Protein AF-A0A172Z3U7-F1 (afdb_monomer_lite)

InterPro domains:
  IPR041238 Rap1a immunity protein [PF18602] (5-64)

pLDDT: mean 94.96, std 8.32, range [52.28, 98.62]

Sequence (69 aa):
MDGVYMGYISGVSDFSNGILYCAPPGVTNGQNVAVVTKFLKANPEKWTEQAASLIVQALTKAYPACKTK

Organism: NCBI:txid219572

Radius of gyration: 11.65 Å; chains: 1; bounding box: 33×26×23 Å

Foldseek 3Di:
DDPVLLVVLVVLCVVPDLPFFPADPPDDSVNLSVQLVVQCVVCVVCPVDDSSVSSSVSVSVVGHGRDDD

Secondary structure (DSSP, 8-state):
--HHHHHHHHHHHHHHBTTTB-PPTT--HHHHHHHHHHHHHH-GGGTTS-HHHHHHHHHHHHSPPPPP-

Structure (mmCIF, N/CA/C/O backbone):
data_AF-A0A172Z3U7-F1
#
_entry.id   AF-A0A172Z3U7-F1
#
loop_
_atom_site.group_PDB
_atom_site.id
_atom_site.type_symbol
_atom_site.label_atom_id
_atom_site.label_alt_id
_atom_site.label_comp_id
_atom_site.label_asym_id
_atom_site.label_entity_id
_atom_site.label_seq_id
_atom_site.pdbx_PDB_ins_code
_atom_site.Cartn_x
_atom_site.Cartn_y
_atom_site.Cartn_z
_atom_site.occupancy
_atom_site.B_iso_or_equiv
_atom_site.auth_seq_id
_atom_site.auth_comp_id
_atom_site.auth_asym_id
_atom_site.auth_atom_id
_atom_site.pdbx_PDB_model_num
ATOM 1 N N . MET A 1 1 ? -5.033 -11.131 -11.417 1.00 59.47 1 MET A N 1
ATOM 2 C CA . MET A 1 1 ? -5.105 -9.867 -10.652 1.00 59.47 1 MET A CA 1
ATOM 3 C C . MET A 1 1 ? -5.786 -8.855 -11.541 1.00 59.47 1 MET A C 1
ATOM 5 O O . MET A 1 1 ? -5.452 -8.813 -12.717 1.00 59.47 1 MET A O 1
ATOM 9 N N . ASP A 1 2 ? -6.760 -8.123 -11.012 1.00 82.38 2 ASP A N 1
ATOM 10 C CA . ASP A 1 2 ? -7.545 -7.172 -11.797 1.00 82.38 2 ASP A CA 1
ATOM 11 C C . ASP A 1 2 ? -6.708 -5.926 -12.121 1.00 82.38 2 ASP A C 1
ATOM 13 O O . ASP A 1 2 ? -6.145 -5.304 -11.214 1.00 82.38 2 ASP A O 1
ATOM 17 N N . GLY A 1 3 ? -6.593 -5.568 -13.402 1.00 89.38 3 GLY A N 1
ATOM 18 C CA . GLY A 1 3 ? -5.733 -4.461 -13.845 1.00 89.38 3 GLY A CA 1
ATOM 19 C C . GLY A 1 3 ? -6.169 -3.107 -13.278 1.00 89.38 3 GLY A C 1
ATOM 20 O O . GLY A 1 3 ? -5.329 -2.280 -12.932 1.00 89.38 3 GLY A O 1
ATOM 21 N N . VAL A 1 4 ? -7.480 -2.920 -13.093 1.00 95.56 4 VAL A N 1
ATOM 22 C CA . VAL A 1 4 ? -8.068 -1.712 -12.490 1.00 95.56 4 VAL A CA 1
ATOM 23 C C . VAL A 1 4 ? -7.644 -1.560 -11.029 1.00 95.56 4 VAL A C 1
ATOM 25 O O . VAL A 1 4 ? -7.260 -0.473 -10.601 1.00 95.56 4 VAL A O 1
ATOM 28 N N . TYR A 1 5 ? -7.659 -2.658 -10.270 1.00 94.88 5 TYR A N 1
ATOM 29 C CA . TYR A 1 5 ? -7.285 -2.655 -8.857 1.00 94.88 5 TYR A CA 1
ATOM 30 C C . TYR A 1 5 ? -5.810 -2.294 -8.666 1.00 94.88 5 TYR A C 1
ATOM 32 O O . TYR A 1 5 ? -5.473 -1.427 -7.860 1.00 94.88 5 TYR A O 1
ATOM 40 N N . MET A 1 6 ? -4.934 -2.924 -9.454 1.00 96.81 6 MET A N 1
ATOM 41 C CA . MET A 1 6 ? -3.505 -2.623 -9.435 1.00 96.81 6 MET A CA 1
ATOM 42 C C . MET A 1 6 ? -3.232 -1.181 -9.866 1.00 96.81 6 MET A C 1
ATOM 44 O O . MET A 1 6 ? -2.500 -0.482 -9.175 1.00 96.81 6 MET A O 1
ATOM 48 N N . GLY A 1 7 ? -3.857 -0.719 -10.953 1.00 97.56 7 GLY A N 1
ATOM 49 C CA . GLY A 1 7 ? -3.679 0.643 -11.455 1.00 97.56 7 GLY A CA 1
ATOM 50 C C . GLY A 1 7 ? -4.083 1.712 -10.439 1.00 97.56 7 GLY A C 1
ATOM 51 O O . GLY A 1 7 ? -3.341 2.670 -10.233 1.00 97.56 7 GLY A O 1
ATOM 52 N N . TYR A 1 8 ? -5.211 1.525 -9.746 1.00 97.88 8 TYR A N 1
ATOM 53 C CA . TYR A 1 8 ? -5.655 2.461 -8.712 1.00 97.88 8 TYR A CA 1
ATOM 54 C C . TYR A 1 8 ? -4.685 2.507 -7.520 1.00 97.88 8 TYR A C 1
ATOM 56 O O . TYR A 1 8 ? -4.312 3.589 -7.069 1.00 97.88 8 TYR A O 1
ATOM 64 N N . ILE A 1 9 ? -4.219 1.345 -7.043 1.00 98.31 9 ILE A N 1
ATOM 65 C CA . ILE A 1 9 ? -3.227 1.268 -5.957 1.00 98.31 9 ILE A CA 1
ATOM 66 C C . ILE A 1 9 ? -1.908 1.916 -6.365 1.00 98.31 9 ILE A C 1
ATOM 68 O O . ILE A 1 9 ? -1.349 2.680 -5.583 1.00 98.31 9 ILE A O 1
ATOM 72 N N . SER A 1 10 ? -1.423 1.635 -7.575 1.00 97.81 10 SER A N 1
ATOM 73 C CA . SER A 1 10 ? -0.198 2.234 -8.102 1.00 97.81 10 SER A CA 1
ATOM 74 C C . SER A 1 10 ? -0.301 3.753 -8.179 1.00 97.81 10 SER A C 1
ATOM 76 O O . SER A 1 10 ? 0.575 4.424 -7.653 1.00 97.81 10 SER A O 1
ATOM 78 N N . GLY A 1 11 ? -1.399 4.305 -8.706 1.00 97.88 11 GLY A N 1
ATOM 79 C CA . GLY A 1 11 ? -1.575 5.759 -8.778 1.00 97.88 11 GLY A CA 1
ATOM 80 C C . GLY A 1 11 ? -1.561 6.442 -7.406 1.00 97.88 11 GLY A C 1
ATOM 81 O O . GLY A 1 11 ? -0.907 7.468 -7.226 1.00 97.88 11 GLY A O 1
ATOM 82 N N . VAL A 1 12 ? -2.228 5.854 -6.407 1.00 98.31 12 VAL A N 1
ATOM 83 C CA . VAL A 1 12 ? -2.189 6.377 -5.029 1.00 98.31 12 VAL A CA 1
ATOM 84 C C . VAL A 1 12 ? -0.793 6.220 -4.422 1.00 98.31 12 VAL A C 1
ATOM 86 O O . VAL A 1 12 ? -0.319 7.122 -3.728 1.00 98.31 12 VAL A O 1
ATOM 89 N N . SER A 1 13 ? -0.121 5.098 -4.684 1.00 97.69 13 SER A N 1
ATOM 90 C CA . SER A 1 13 ? 1.225 4.832 -4.179 1.00 97.69 13 SER A CA 1
ATOM 91 C C . SER A 1 13 ? 2.249 5.816 -4.741 1.00 97.69 13 SER A C 1
ATOM 93 O O . SER A 1 13 ? 3.025 6.377 -3.973 1.00 97.69 13 SER A O 1
ATOM 95 N N . ASP A 1 14 ? 2.197 6.090 -6.044 1.00 97.19 14 ASP A N 1
ATOM 96 C CA . ASP A 1 14 ? 3.088 7.031 -6.726 1.00 97.19 14 ASP A CA 1
ATOM 97 C C . ASP A 1 14 ? 2.893 8.462 -6.212 1.00 97.19 14 ASP A C 1
ATOM 99 O O . ASP A 1 14 ? 3.866 9.181 -6.000 1.00 97.19 14 ASP A O 1
ATOM 103 N N . PHE A 1 15 ? 1.645 8.865 -5.950 1.00 96.81 15 PHE A N 1
ATOM 104 C CA . PHE A 1 15 ? 1.341 10.177 -5.376 1.00 96.81 15 PHE A CA 1
ATOM 105 C C . PHE A 1 15 ? 1.833 10.329 -3.927 1.00 96.81 15 PHE A C 1
ATOM 107 O O . PHE A 1 15 ? 2.262 11.408 -3.528 1.00 96.81 15 PHE A O 1
ATOM 114 N N . SER A 1 16 ? 1.731 9.272 -3.117 1.00 96.62 16 SER A N 1
ATOM 115 C CA . SER A 1 16 ? 1.961 9.354 -1.666 1.00 96.62 16 SER A CA 1
ATOM 116 C C . SER A 1 16 ? 3.378 8.970 -1.223 1.00 96.62 16 SER A C 1
ATOM 118 O O . SER A 1 16 ? 3.823 9.412 -0.156 1.00 96.62 16 SER A O 1
ATOM 120 N N . ASN A 1 17 ? 4.102 8.182 -2.023 1.00 96.31 17 ASN A N 1
ATOM 121 C CA . ASN A 1 17 ? 5.475 7.773 -1.742 1.00 96.31 17 ASN A CA 1
ATOM 122 C C . ASN A 1 17 ? 6.438 8.971 -1.795 1.00 96.31 17 ASN A C 1
ATOM 124 O O . ASN A 1 17 ? 6.420 9.766 -2.728 1.00 96.31 17 ASN A O 1
ATOM 128 N N . GLY A 1 18 ? 7.303 9.096 -0.792 1.00 94.31 18 GLY A N 1
ATOM 129 C CA . GLY A 1 18 ? 8.197 10.242 -0.618 1.00 94.31 18 GLY A CA 1
ATOM 130 C C . GLY A 1 18 ? 7.567 11.425 0.125 1.00 94.31 18 GLY A C 1
ATOM 131 O O . GLY A 1 18 ? 8.292 12.344 0.499 1.00 94.31 18 GLY A O 1
ATOM 132 N N . ILE A 1 19 ? 6.251 11.395 0.375 1.00 93.88 19 ILE A N 1
ATOM 133 C CA . ILE A 1 19 ? 5.518 12.445 1.099 1.00 93.88 19 ILE A CA 1
ATOM 134 C C . ILE A 1 19 ? 4.974 11.904 2.425 1.00 93.88 19 ILE A C 1
ATOM 136 O O . ILE A 1 19 ? 5.291 12.434 3.487 1.00 93.88 19 ILE A O 1
ATOM 140 N N . LEU A 1 20 ? 4.158 10.846 2.371 1.00 95.25 20 LEU A N 1
ATOM 141 C CA . LEU A 1 20 ? 3.467 10.287 3.542 1.00 95.25 20 LEU A CA 1
ATOM 142 C C . LEU A 1 20 ? 4.197 9.077 4.136 1.00 95.25 20 LEU A C 1
ATOM 144 O O . LEU A 1 20 ? 4.149 8.843 5.342 1.00 95.25 20 LEU A O 1
ATOM 148 N N . TYR A 1 21 ? 4.886 8.320 3.290 1.00 95.94 21 TYR A N 1
ATOM 149 C CA . TYR A 1 21 ? 5.768 7.216 3.653 1.00 95.94 21 TYR A CA 1
ATOM 150 C C . TYR A 1 21 ? 6.887 7.128 2.618 1.00 95.94 21 TYR A C 1
ATOM 152 O O . TYR A 1 21 ? 6.753 7.642 1.509 1.00 95.94 21 TYR A O 1
ATOM 160 N N . CYS A 1 22 ? 7.982 6.457 2.957 1.00 96.12 22 CYS A N 1
ATOM 161 C CA . CYS A 1 22 ? 9.118 6.280 2.063 1.00 96.12 22 CYS A CA 1
ATOM 162 C C . CYS A 1 22 ? 9.373 4.787 1.853 1.00 96.12 22 CYS A C 1
ATOM 164 O O . CYS A 1 22 ? 10.024 4.131 2.665 1.00 96.12 22 CYS A O 1
ATOM 166 N N . ALA A 1 23 ? 8.832 4.233 0.766 1.00 95.88 23 ALA A N 1
ATOM 167 C CA . ALA A 1 23 ? 9.025 2.827 0.434 1.00 95.88 23 ALA A CA 1
ATOM 168 C C . ALA A 1 23 ? 10.520 2.530 0.181 1.00 95.88 23 ALA A C 1
ATOM 170 O O . ALA A 1 23 ? 11.199 3.325 -0.477 1.00 95.88 23 ALA A O 1
ATOM 171 N N . PRO A 1 24 ? 11.056 1.398 0.679 1.00 95.00 24 PRO A N 1
ATOM 172 C CA . PRO A 1 24 ? 12.416 0.976 0.363 1.00 95.00 24 PRO A CA 1
ATOM 173 C C . PRO A 1 24 ? 12.646 0.836 -1.152 1.00 95.00 24 PRO A C 1
ATOM 175 O O . PRO A 1 24 ? 11.705 0.538 -1.897 1.00 95.00 24 PRO A O 1
ATOM 178 N N . PRO A 1 25 ? 13.892 0.997 -1.632 1.00 94.38 25 PRO A N 1
ATOM 179 C CA . PRO A 1 25 ? 14.201 0.787 -3.040 1.00 94.38 25 PRO A CA 1
ATOM 180 C C . PRO A 1 25 ? 13.866 -0.650 -3.464 1.00 94.38 25 PRO A C 1
ATOM 182 O O . PRO A 1 25 ? 14.099 -1.601 -2.720 1.00 94.38 25 PRO A O 1
ATOM 185 N N . GLY A 1 26 ? 13.327 -0.804 -4.676 1.00 94.62 26 GLY A N 1
ATOM 186 C CA . GLY A 1 26 ? 12.970 -2.108 -5.243 1.00 94.62 26 GLY A CA 1
ATOM 187 C C . GLY A 1 26 ? 11.573 -2.621 -4.880 1.00 94.62 26 GLY A C 1
ATOM 188 O O . GLY A 1 26 ? 11.215 -3.718 -5.309 1.00 94.62 26 GLY A O 1
ATOM 189 N N . VAL A 1 27 ? 10.765 -1.851 -4.139 1.00 96.94 27 VAL A N 1
ATOM 190 C CA . VAL A 1 27 ? 9.342 -2.171 -3.954 1.00 96.94 27 VAL A CA 1
ATOM 191 C C . VAL A 1 27 ? 8.616 -2.135 -5.300 1.00 96.94 27 VAL A C 1
ATOM 193 O O . VAL A 1 27 ? 8.699 -1.170 -6.055 1.00 96.94 27 VAL A O 1
ATOM 196 N N . THR A 1 28 ? 7.888 -3.208 -5.593 1.00 97.06 28 THR A N 1
ATOM 197 C CA . THR A 1 28 ? 7.107 -3.373 -6.822 1.00 97.06 28 THR A CA 1
ATOM 198 C C . THR A 1 28 ? 5.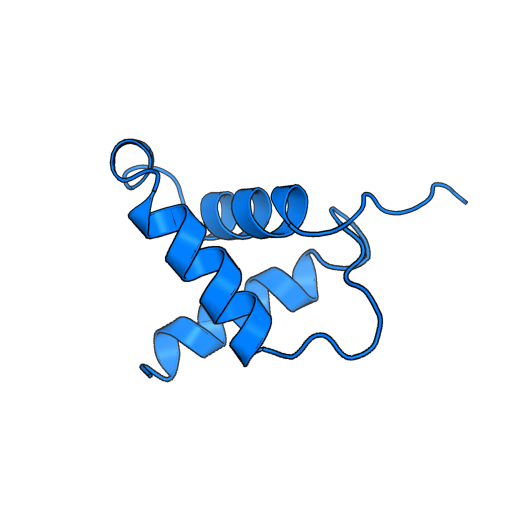634 -3.044 -6.599 1.00 97.06 28 THR A C 1
ATOM 200 O O . THR A 1 28 ? 5.093 -3.219 -5.505 1.00 97.06 28 THR A O 1
ATOM 203 N N . ASN A 1 29 ? 4.929 -2.698 -7.678 1.00 95.94 29 ASN A N 1
ATOM 204 C CA . ASN A 1 29 ? 3.473 -2.536 -7.647 1.00 95.94 29 ASN A CA 1
ATOM 205 C C . ASN A 1 29 ? 2.748 -3.793 -7.135 1.00 95.94 29 ASN A C 1
ATOM 207 O O . ASN A 1 29 ? 1.765 -3.686 -6.407 1.00 95.94 29 ASN A O 1
ATOM 211 N N . GLY A 1 30 ? 3.256 -4.992 -7.445 1.00 96.88 30 GLY A N 1
ATOM 212 C CA . GLY A 1 30 ? 2.701 -6.243 -6.920 1.00 96.88 30 GLY A CA 1
ATOM 213 C C . GLY A 1 30 ? 2.816 -6.360 -5.395 1.00 96.88 30 GLY A C 1
ATOM 214 O O . GLY A 1 30 ? 1.893 -6.843 -4.741 1.00 96.88 30 GLY A O 1
ATOM 215 N N . GLN A 1 31 ? 3.910 -5.869 -4.808 1.00 98.19 31 GLN A N 1
ATOM 216 C CA . GLN A 1 31 ? 4.081 -5.832 -3.352 1.00 98.19 31 GLN A CA 1
ATOM 217 C C . GLN A 1 31 ? 3.170 -4.787 -2.703 1.00 98.19 31 GLN A C 1
ATOM 219 O O . GLN A 1 31 ? 2.537 -5.103 -1.695 1.00 98.19 31 GLN A O 1
ATOM 224 N N . ASN A 1 32 ? 3.020 -3.603 -3.308 1.00 97.94 32 ASN A N 1
ATOM 225 C CA . ASN A 1 32 ? 2.046 -2.602 -2.856 1.00 97.94 32 ASN A CA 1
ATOM 226 C C . ASN A 1 32 ? 0.627 -3.192 -2.833 1.00 97.94 32 ASN A C 1
ATOM 228 O O . ASN A 1 32 ? -0.076 -3.106 -1.826 1.00 97.94 32 ASN A O 1
ATOM 232 N N . VAL A 1 33 ? 0.232 -3.880 -3.909 1.00 98.19 33 VAL A N 1
ATOM 233 C CA . VAL A 1 33 ? -1.056 -4.582 -4.003 1.00 98.19 33 VAL A CA 1
ATOM 234 C C . VAL A 1 33 ? -1.206 -5.631 -2.904 1.00 98.19 33 VAL A C 1
ATOM 236 O O . VAL A 1 33 ? -2.257 -5.697 -2.264 1.00 98.19 33 VAL A O 1
ATOM 239 N N . ALA A 1 34 ? -0.176 -6.437 -2.643 1.00 98.19 34 ALA A N 1
ATOM 240 C CA . ALA A 1 34 ? -0.218 -7.454 -1.595 1.00 98.19 34 ALA A CA 1
ATOM 241 C C . ALA A 1 34 ? -0.396 -6.842 -0.193 1.00 98.19 34 ALA A C 1
ATOM 243 O O . ALA A 1 34 ? -1.212 -7.334 0.592 1.00 98.19 34 ALA A O 1
ATOM 244 N N . VAL A 1 35 ? 0.315 -5.749 0.108 1.00 98.31 35 VAL A N 1
ATOM 245 C CA . VAL A 1 35 ? 0.203 -5.007 1.374 1.00 98.31 35 VAL A CA 1
ATOM 246 C C . VAL A 1 35 ? -1.205 -4.441 1.555 1.00 98.31 35 VAL A C 1
ATOM 248 O O . VAL A 1 35 ? -1.842 -4.697 2.580 1.00 98.31 35 VAL A O 1
ATOM 251 N N . VAL A 1 36 ? -1.721 -3.731 0.549 1.00 98.38 36 VAL A N 1
ATOM 252 C CA . VAL A 1 36 ? -3.066 -3.137 0.588 1.00 98.38 36 VAL A CA 1
ATOM 253 C C . VAL A 1 36 ? -4.133 -4.221 0.712 1.00 98.38 36 VAL A C 1
ATOM 255 O O . VAL A 1 36 ? -5.022 -4.117 1.553 1.00 98.38 36 VAL A O 1
ATOM 258 N N . THR A 1 37 ? -4.023 -5.306 -0.059 1.00 98.06 37 THR A N 1
ATOM 259 C CA . THR A 1 37 ? -4.966 -6.434 0.007 1.00 98.06 37 THR A CA 1
ATOM 260 C C . THR A 1 37 ? -5.002 -7.038 1.408 1.00 98.06 37 THR A C 1
ATOM 262 O O . THR A 1 37 ? -6.080 -7.313 1.938 1.00 98.06 37 THR A O 1
ATOM 265 N N . LYS A 1 38 ? -3.832 -7.237 2.031 1.00 98.50 38 LYS A N 1
ATOM 266 C CA . LYS A 1 38 ? -3.735 -7.744 3.405 1.00 98.50 38 LYS A CA 1
ATOM 267 C C . LYS A 1 38 ? -4.420 -6.799 4.393 1.00 98.50 38 LYS A C 1
ATOM 269 O O . LYS A 1 38 ? -5.145 -7.270 5.263 1.00 98.50 38 LYS A O 1
ATOM 274 N N . PHE A 1 39 ? -4.215 -5.490 4.250 1.00 98.50 39 PHE A N 1
ATOM 275 C CA . PHE A 1 39 ? -4.845 -4.488 5.107 1.00 98.50 39 PHE A CA 1
ATOM 276 C C . PHE A 1 39 ? -6.370 -4.486 4.958 1.00 98.50 39 PHE A C 1
ATOM 278 O O . PHE A 1 39 ? -7.069 -4.605 5.959 1.00 98.50 39 PHE A O 1
ATOM 285 N N . LEU A 1 40 ? -6.894 -4.442 3.731 1.00 98.25 40 LEU A N 1
ATOM 286 C CA . LEU A 1 40 ? -8.341 -4.436 3.489 1.00 98.25 40 LEU A CA 1
ATOM 287 C C . LEU A 1 40 ? -9.022 -5.692 4.043 1.00 98.25 40 LEU A C 1
ATOM 289 O O . LEU A 1 40 ? -10.062 -5.583 4.685 1.00 98.25 40 LEU A O 1
ATOM 293 N N . LYS A 1 41 ? -8.421 -6.875 3.857 1.00 98.19 41 LYS A N 1
ATOM 294 C CA . LYS A 1 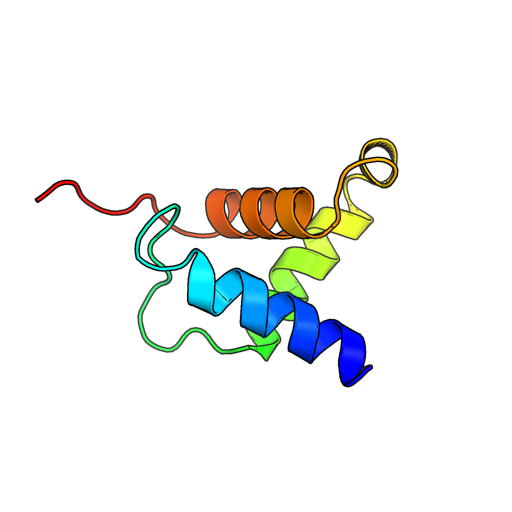41 ? -8.951 -8.140 4.399 1.00 98.19 41 LYS A CA 1
ATOM 295 C C . LYS A 1 41 ? -8.963 -8.185 5.926 1.00 98.19 41 LYS A C 1
ATOM 297 O O . LYS A 1 41 ? -9.819 -8.847 6.499 1.00 98.19 41 LYS A O 1
ATOM 302 N N . ALA A 1 42 ? -8.004 -7.524 6.568 1.00 98.44 42 ALA A N 1
ATOM 303 C CA . ALA A 1 42 ? -7.888 -7.500 8.021 1.00 98.44 42 ALA A CA 1
ATOM 304 C C . ALA A 1 42 ? -8.766 -6.430 8.693 1.00 98.44 42 ALA A C 1
ATOM 306 O O . ALA A 1 42 ? -8.888 -6.470 9.910 1.00 98.44 42 ALA A O 1
ATOM 307 N N . ASN A 1 43 ? -9.332 -5.483 7.931 1.00 98.19 43 ASN A N 1
ATOM 308 C CA . ASN A 1 43 ? -10.096 -4.345 8.464 1.00 98.19 43 ASN A CA 1
ATOM 309 C C . ASN A 1 43 ? -11.401 -4.117 7.658 1.00 98.19 43 ASN A C 1
ATOM 311 O O . ASN A 1 43 ? -11.561 -3.055 7.042 1.00 98.19 43 ASN A O 1
ATOM 315 N N . PRO A 1 44 ? -12.317 -5.106 7.566 1.00 98.12 44 PRO A N 1
ATOM 316 C CA . PRO A 1 44 ? -13.578 -4.962 6.828 1.00 98.12 44 PRO A CA 1
ATOM 317 C C . PRO A 1 44 ? -14.479 -3.838 7.360 1.00 98.12 44 PRO A C 1
ATOM 319 O O . PRO A 1 44 ? -15.222 -3.227 6.597 1.00 98.12 44 PRO A O 1
ATOM 322 N N . GLU A 1 45 ? -14.379 -3.512 8.648 1.00 98.31 45 GLU A N 1
ATOM 323 C CA . GLU A 1 45 ? -15.115 -2.423 9.295 1.00 98.31 45 GLU A CA 1
ATOM 324 C C . GLU A 1 45 ? -14.795 -1.039 8.714 1.00 98.31 45 GLU A C 1
ATOM 326 O O . GLU A 1 45 ? -15.589 -0.114 8.858 1.00 98.31 45 GLU A O 1
ATOM 331 N N . LYS A 1 46 ? -13.659 -0.900 8.020 1.00 97.94 46 LYS A N 1
ATOM 332 C CA . LYS A 1 46 ? -13.219 0.359 7.412 1.00 97.94 46 LYS A CA 1
ATOM 333 C C . LYS A 1 46 ? -13.635 0.529 5.954 1.00 97.94 46 LYS A C 1
ATOM 335 O O . LYS A 1 46 ? -13.317 1.544 5.347 1.00 97.94 46 LYS A O 1
ATOM 340 N N . TRP A 1 47 ? -14.323 -0.438 5.347 1.00 97.31 47 TRP A N 1
ATOM 341 C CA . TRP A 1 47 ? -14.616 -0.405 3.905 1.00 97.31 47 TRP A CA 1
ATOM 342 C C . TRP A 1 47 ? -15.579 0.709 3.477 1.00 97.31 47 TRP A C 1
ATOM 344 O O . TRP A 1 47 ? -15.697 0.985 2.287 1.00 97.31 47 TRP A O 1
ATOM 354 N N . THR A 1 48 ? -16.244 1.369 4.426 1.00 98.00 48 THR A N 1
ATOM 355 C CA . THR A 1 48 ? -17.033 2.579 4.167 1.00 98.00 48 THR A CA 1
ATOM 356 C C . THR A 1 48 ? -16.168 3.827 3.966 1.00 98.00 48 THR A C 1
ATOM 358 O O . THR A 1 48 ? -16.675 4.857 3.527 1.00 98.00 48 THR A O 1
ATOM 361 N N . GLU A 1 49 ? -14.878 3.772 4.310 1.00 98.06 49 GLU A N 1
ATOM 362 C CA . GLU A 1 49 ? -13.928 4.862 4.091 1.00 98.06 49 GLU A CA 1
ATOM 363 C C . GLU A 1 49 ? -13.511 4.965 2.615 1.00 98.06 49 GLU A C 1
ATOM 365 O O . GLU A 1 49 ? -13.610 4.023 1.827 1.00 98.06 49 GLU A O 1
ATOM 370 N N . GLN A 1 50 ? -12.977 6.126 2.231 1.00 98.12 50 GLN A N 1
ATOM 371 C CA . GLN A 1 50 ? -12.465 6.336 0.882 1.00 98.12 50 GLN A CA 1
ATOM 372 C C . GLN A 1 50 ? -11.287 5.391 0.582 1.00 98.12 50 GLN A C 1
ATOM 374 O O . GLN A 1 50 ? -10.308 5.348 1.328 1.00 98.12 50 GLN A O 1
ATOM 379 N N . ALA A 1 51 ? -11.332 4.702 -0.563 1.00 97.69 51 ALA A N 1
ATOM 380 C CA . ALA A 1 51 ? -10.319 3.718 -0.954 1.00 97.69 51 ALA A CA 1
ATOM 381 C C . ALA A 1 51 ? -8.881 4.272 -0.940 1.00 97.69 51 ALA A C 1
ATOM 383 O O . ALA A 1 51 ? -7.972 3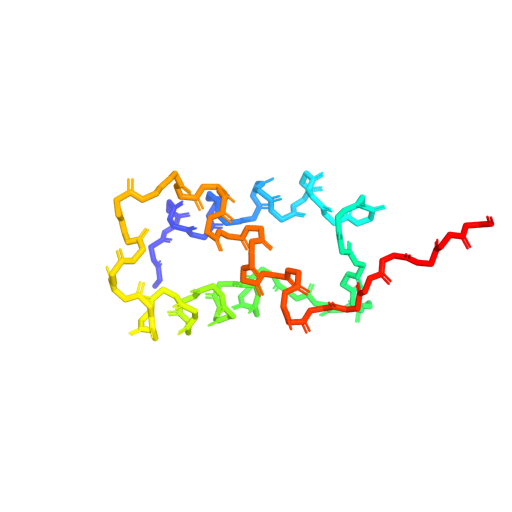.603 -0.453 1.00 97.69 51 ALA A O 1
ATOM 384 N N . ALA A 1 52 ? -8.674 5.508 -1.410 1.00 98.19 52 ALA A N 1
ATOM 385 C CA . ALA A 1 52 ? -7.367 6.168 -1.370 1.00 98.19 52 ALA A CA 1
ATOM 386 C C . ALA A 1 52 ? -6.829 6.328 0.065 1.00 98.19 52 ALA A C 1
ATOM 388 O O . ALA A 1 52 ? -5.655 6.057 0.307 1.00 98.19 52 ALA A O 1
ATOM 389 N N . SER A 1 53 ? -7.690 6.686 1.027 1.00 98.25 53 SER A N 1
ATOM 390 C CA . SER A 1 53 ? -7.319 6.776 2.447 1.00 98.25 53 SER A CA 1
ATOM 391 C C . SER A 1 53 ? -6.878 5.418 2.991 1.00 98.25 53 SER A C 1
ATOM 393 O O . SER A 1 53 ? -5.835 5.318 3.635 1.00 98.25 53 SER A O 1
ATOM 395 N N . LEU A 1 54 ? -7.616 4.349 2.678 1.00 98.62 54 LEU A N 1
ATOM 396 C CA . LEU A 1 54 ? -7.272 2.993 3.117 1.00 98.62 54 LEU A CA 1
ATOM 397 C C . LEU A 1 54 ? -5.945 2.509 2.524 1.00 98.62 54 LEU A C 1
ATOM 399 O O . LEU A 1 54 ? -5.156 1.875 3.224 1.00 98.62 54 LEU A O 1
ATOM 403 N N . ILE A 1 55 ? -5.676 2.830 1.255 1.00 98.62 55 ILE A N 1
ATOM 404 C CA . ILE A 1 55 ? -4.399 2.522 0.599 1.00 98.62 55 ILE A CA 1
ATOM 405 C C . ILE A 1 55 ? -3.256 3.249 1.305 1.00 98.62 55 ILE A C 1
ATOM 407 O O . ILE A 1 55 ? -2.281 2.609 1.690 1.00 98.62 55 ILE A O 1
ATOM 411 N N . VAL A 1 56 ? -3.386 4.558 1.538 1.00 98.31 56 VAL A N 1
ATOM 412 C CA . VAL A 1 56 ? -2.367 5.341 2.250 1.00 98.31 56 VAL A CA 1
ATOM 413 C C . VAL A 1 56 ? -2.144 4.793 3.660 1.00 98.31 56 VAL A C 1
ATOM 415 O O . VAL A 1 56 ? -1.005 4.539 4.030 1.00 98.31 56 VAL A O 1
ATOM 418 N N . GLN A 1 57 ? -3.205 4.524 4.428 1.00 98.25 57 GLN A N 1
ATOM 419 C CA . GLN A 1 57 ? -3.095 3.921 5.762 1.00 98.25 57 GLN A CA 1
ATOM 420 C C . GLN A 1 57 ? -2.342 2.582 5.726 1.00 98.25 57 GLN A C 1
ATOM 422 O O . GLN A 1 57 ? -1.482 2.329 6.573 1.00 98.25 57 GLN A O 1
ATOM 427 N N . ALA A 1 58 ? -2.643 1.727 4.744 1.00 98.50 58 ALA A N 1
ATOM 428 C CA . ALA A 1 58 ? -1.982 0.438 4.579 1.00 98.50 58 ALA A CA 1
ATOM 429 C C . ALA A 1 58 ? -0.482 0.592 4.294 1.00 98.50 58 ALA A C 1
ATOM 431 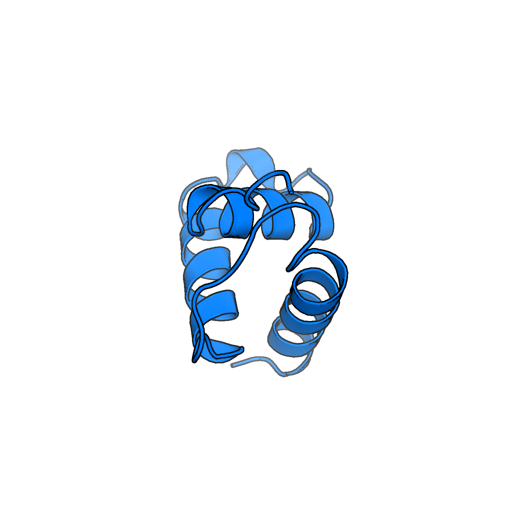O O . ALA A 1 58 ? 0.336 -0.067 4.939 1.00 98.50 58 ALA A O 1
ATOM 432 N N . LEU A 1 59 ? -0.121 1.466 3.351 1.00 98.38 59 LEU A N 1
ATOM 433 C CA . LEU A 1 59 ? 1.264 1.667 2.925 1.00 98.38 59 LEU A CA 1
ATOM 434 C C . LEU A 1 59 ? 2.082 2.416 3.987 1.00 98.38 59 LEU A C 1
ATOM 436 O O . LEU A 1 59 ? 3.200 2.004 4.277 1.00 98.38 59 LEU A O 1
ATOM 440 N N . THR A 1 60 ? 1.506 3.409 4.669 1.00 97.81 60 THR A N 1
ATOM 441 C CA . THR A 1 60 ? 2.142 4.091 5.811 1.00 97.81 60 THR A CA 1
ATOM 442 C C . THR A 1 60 ? 2.376 3.152 6.992 1.00 97.81 60 THR A C 1
ATOM 444 O O . THR A 1 60 ? 3.364 3.291 7.704 1.00 97.81 60 THR A O 1
ATOM 447 N N . LYS A 1 61 ? 1.503 2.159 7.212 1.00 97.56 61 LYS A N 1
ATOM 448 C CA . LYS A 1 61 ? 1.727 1.137 8.247 1.00 97.56 61 LYS A CA 1
ATOM 449 C C . LYS A 1 61 ? 2.814 0.129 7.855 1.00 97.56 61 LYS A C 1
ATOM 451 O O . LYS A 1 61 ? 3.424 -0.474 8.735 1.00 97.56 61 LYS A O 1
ATOM 456 N N . ALA A 1 62 ? 3.018 -0.098 6.558 1.00 97.88 62 ALA A N 1
ATOM 457 C CA . ALA A 1 62 ? 3.954 -1.096 6.042 1.00 97.88 62 ALA A CA 1
ATOM 458 C C . ALA A 1 62 ? 5.360 -0.546 5.767 1.00 97.88 62 ALA A C 1
ATOM 460 O O . ALA A 1 62 ? 6.330 -1.303 5.828 1.00 97.88 62 ALA A O 1
ATOM 461 N N . TYR A 1 63 ? 5.475 0.742 5.454 1.00 97.19 63 TYR A N 1
ATOM 462 C CA . TYR A 1 63 ? 6.720 1.394 5.061 1.00 97.19 63 TYR A CA 1
ATOM 463 C C . TYR A 1 63 ? 7.162 2.438 6.087 1.00 97.19 63 TYR A C 1
ATOM 465 O O . TYR A 1 63 ? 6.336 2.966 6.829 1.00 97.19 63 TYR A O 1
ATOM 473 N N . PRO A 1 64 ? 8.472 2.737 6.170 1.00 95.75 64 PRO A N 1
ATOM 474 C CA . PRO A 1 64 ? 8.965 3.711 7.128 1.00 95.75 64 PRO A CA 1
ATOM 475 C C . PRO A 1 64 ? 8.447 5.115 6.804 1.00 95.75 64 PRO A C 1
ATOM 477 O O . PRO A 1 64 ? 8.210 5.469 5.645 1.00 95.75 64 PRO A O 1
ATOM 480 N N . ALA A 1 65 ? 8.331 5.937 7.846 1.00 93.62 65 ALA A N 1
ATOM 481 C CA . ALA A 1 65 ? 8.106 7.363 7.680 1.00 93.62 65 ALA A CA 1
ATOM 482 C C . ALA A 1 65 ? 9.250 7.981 6.865 1.00 93.62 65 ALA A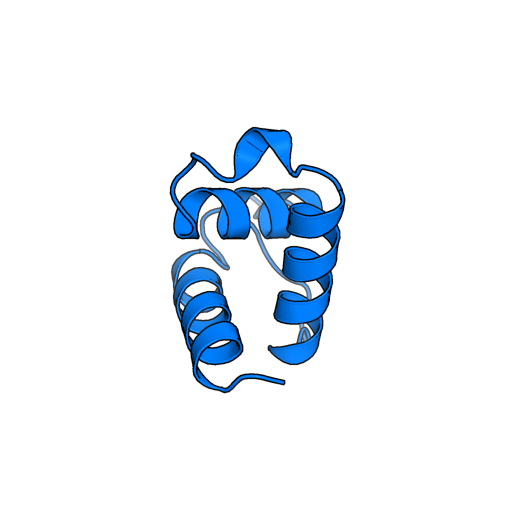 C 1
ATOM 484 O O . ALA A 1 65 ? 10.413 7.572 6.976 1.00 93.62 65 ALA A O 1
ATOM 485 N N . CYS A 1 66 ? 8.924 8.983 6.053 1.00 91.50 66 CYS A N 1
ATOM 486 C CA . CYS A 1 66 ? 9.956 9.743 5.373 1.00 91.50 66 CYS A CA 1
ATOM 487 C C . CYS A 1 66 ? 10.819 10.479 6.392 1.00 91.50 66 CYS A C 1
ATOM 489 O O . CYS A 1 66 ? 10.315 11.092 7.333 1.00 91.50 66 CYS A O 1
ATOM 491 N N . LYS A 1 67 ? 12.139 10.399 6.213 1.00 82.50 67 LYS A N 1
ATOM 492 C CA . LYS A 1 67 ? 13.067 11.168 7.037 1.00 82.50 67 LYS A CA 1
ATOM 493 C C . LYS A 1 67 ? 12.848 12.643 6.724 1.00 82.50 67 LYS A C 1
ATOM 495 O O . LYS A 1 67 ? 12.921 13.037 5.561 1.00 82.50 67 LYS A O 1
ATOM 500 N N . THR A 1 68 ? 12.592 13.441 7.753 1.00 65.00 68 THR A N 1
ATOM 501 C CA . THR A 1 68 ?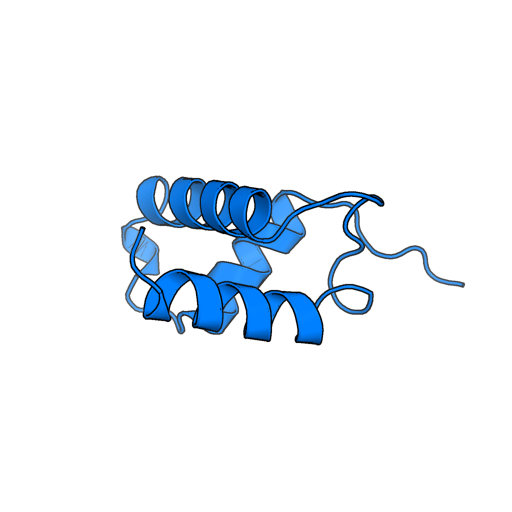 12.750 14.889 7.662 1.00 65.00 68 THR A CA 1
ATOM 502 C C . THR A 1 68 ? 14.190 15.176 7.250 1.00 65.00 68 THR A C 1
ATOM 504 O O . THR A 1 68 ? 15.126 14.593 7.803 1.00 65.00 68 THR A O 1
ATOM 507 N N . LYS A 1 69 ? 14.347 15.998 6.211 1.00 52.28 69 LYS A N 1
ATOM 508 C CA . LYS A 1 69 ? 15.647 16.559 5.845 1.00 52.28 69 LYS A CA 1
ATOM 509 C C . LYS A 1 69 ? 16.144 17.490 6.942 1.00 52.28 69 LYS A C 1
ATOM 511 O O . LYS A 1 69 ? 15.285 18.167 7.548 1.00 52.28 69 LYS A O 1
#